Protein AF-A0A934GI96-F1 (afdb_monomer_lite)

Foldseek 3Di:
DDDPPPPDPPQDADPPVCLVVQLVVVVVVVDDPVRSLVVNVVNHVVSVVVVLLVVLVVVLVVVQVCCCVPVVDGDDPVRSVVSSVVSSVVVVVVDD

Secondary structure (DSSP, 8-state):
------TT-------TTTHHHHHHHHHHTT--HHHHHHHHHHH-HHHHHHHHHHHHHHHHHHHHHHHHHHHS-PPPHHHHHHHHHHHHHHHHTT--

Sequence (96 aa):
MEERNFERIRRIRIPDEEVPAWMETLREGGFNDDEIDTIMAYCDAAYFELKRSGLAEQEVEKIKESFLKGYGKALSEGEIEYIRKAIEQQLDERAP

Structure (mmCIF, N/CA/C/O backbone):
data_AF-A0A934GI96-F1
#
_entry.id   AF-A0A934GI96-F1
#
loop_
_atom_site.group_PDB
_atom_site.id
_atom_site.type_symbol
_atom_site.label_atom_id
_atom_site.label_alt_id
_atom_site.label_comp_id
_atom_site.label_asym_id
_atom_site.label_entity_id
_atom_site.label_seq_id
_atom_site.pdbx_PDB_ins_code
_atom_site.Cartn_x
_atom_site.Cartn_y
_atom_site.Cartn_z
_atom_site.occupancy
_atom_site.B_iso_or_equiv
_atom_site.auth_seq_id
_atom_site.auth_comp_id
_atom_site.auth_asym_id
_atom_site.auth_atom_id
_atom_site.pdbx_PDB_model_num
ATOM 1 N N . MET A 1 1 ? 13.405 -29.797 -24.854 1.00 41.19 1 MET A N 1
ATOM 2 C CA . MET A 1 1 ? 12.514 -28.624 -24.775 1.00 41.19 1 MET A CA 1
ATOM 3 C C . MET A 1 1 ? 12.936 -27.921 -23.500 1.00 41.19 1 MET A C 1
ATOM 5 O O . MET A 1 1 ? 12.922 -28.576 -22.470 1.00 41.19 1 MET A O 1
ATOM 9 N N . GLU A 1 2 ? 13.515 -26.726 -23.607 1.00 43.47 2 GLU A N 1
ATOM 10 C CA . GLU A 1 2 ? 14.183 -26.043 -22.489 1.00 43.47 2 GLU A CA 1
ATOM 11 C C . GLU A 1 2 ? 13.201 -25.772 -21.345 1.00 43.47 2 GLU A C 1
ATOM 13 O O . GLU A 1 2 ? 12.215 -25.053 -21.517 1.00 43.47 2 GLU A O 1
ATOM 18 N N . GLU A 1 3 ? 13.474 -26.351 -20.177 1.00 39.06 3 GLU A N 1
ATOM 19 C CA . GLU A 1 3 ? 12.886 -25.917 -18.914 1.00 39.06 3 GLU A CA 1
ATOM 20 C C . GLU A 1 3 ? 13.361 -24.480 -18.674 1.00 39.06 3 GLU A C 1
ATOM 22 O O . GLU A 1 3 ? 14.546 -24.233 -18.443 1.00 39.06 3 GLU A O 1
ATOM 27 N N . ARG A 1 4 ? 12.457 -23.500 -18.804 1.00 48.38 4 ARG A N 1
ATOM 28 C CA . ARG A 1 4 ? 12.759 -22.112 -18.442 1.00 48.38 4 ARG A CA 1
ATOM 29 C C . ARG A 1 4 ? 12.989 -22.079 -16.941 1.00 48.38 4 ARG A C 1
ATOM 31 O O . ARG A 1 4 ? 12.043 -22.113 -16.159 1.00 48.38 4 ARG A O 1
ATOM 38 N N . ASN A 1 5 ? 14.258 -22.059 -16.566 1.00 44.31 5 ASN A N 1
ATOM 39 C CA . ASN A 1 5 ? 14.675 -22.021 -15.185 1.00 44.31 5 ASN A CA 1
ATOM 40 C C . ASN A 1 5 ? 14.374 -20.623 -14.613 1.00 44.31 5 ASN A C 1
ATOM 42 O O . ASN A 1 5 ? 15.194 -19.715 -14.709 1.00 44.31 5 ASN A O 1
ATOM 46 N N . PHE A 1 6 ? 13.168 -20.433 -14.065 1.00 47.69 6 PHE A N 1
ATOM 47 C CA . PHE A 1 6 ? 12.800 -19.254 -13.268 1.00 47.69 6 PHE A CA 1
ATOM 48 C C . PHE A 1 6 ? 13.457 -19.277 -11.873 1.00 47.69 6 PHE A C 1
ATOM 50 O O . PHE A 1 6 ? 13.143 -18.447 -11.018 1.00 47.69 6 PHE A O 1
ATOM 57 N N . GLU A 1 7 ? 14.376 -20.212 -11.607 1.00 47.69 7 GLU A N 1
ATOM 58 C CA . GLU A 1 7 ? 15.155 -20.206 -10.379 1.00 47.69 7 GLU A CA 1
ATOM 59 C C . GLU A 1 7 ? 16.065 -18.975 -10.332 1.00 47.69 7 GLU A C 1
ATOM 61 O O . GLU A 1 7 ? 17.094 -18.882 -11.002 1.00 47.69 7 GLU A O 1
ATOM 66 N N . ARG A 1 8 ? 15.682 -18.065 -9.430 1.00 48.81 8 ARG A N 1
ATOM 67 C CA . ARG A 1 8 ? 16.405 -16.868 -8.987 1.00 48.81 8 ARG A CA 1
ATOM 68 C C . ARG A 1 8 ? 16.340 -15.692 -9.958 1.00 48.81 8 ARG A C 1
ATOM 70 O O . ARG A 1 8 ? 17.375 -15.178 -10.384 1.00 48.81 8 ARG A O 1
ATOM 77 N N . ILE A 1 9 ? 15.156 -15.088 -10.083 1.00 53.78 9 ILE A N 1
ATOM 78 C CA . ILE A 1 9 ? 15.144 -13.624 -9.948 1.00 53.78 9 ILE A CA 1
ATOM 79 C C . ILE A 1 9 ? 15.692 -13.361 -8.540 1.00 53.78 9 ILE A C 1
ATOM 81 O O . ILE A 1 9 ? 15.006 -13.531 -7.533 1.00 53.78 9 ILE A O 1
ATOM 85 N N . ARG A 1 10 ? 17.001 -13.091 -8.438 1.00 50.72 10 ARG A N 1
ATOM 86 C CA . ARG A 1 10 ? 17.566 -12.506 -7.219 1.00 50.72 10 ARG A CA 1
ATOM 87 C C . ARG A 1 10 ? 16.739 -11.252 -7.002 1.00 50.72 10 ARG A C 1
ATOM 89 O O . ARG A 1 10 ? 16.787 -10.416 -7.893 1.00 50.72 10 ARG A O 1
ATOM 96 N N . ARG A 1 11 ? 15.983 -11.166 -5.900 1.00 58.06 11 ARG A N 1
ATOM 97 C CA . ARG A 1 11 ? 15.220 -9.966 -5.527 1.00 58.06 11 ARG A CA 1
ATOM 98 C C . ARG A 1 11 ? 16.112 -8.751 -5.787 1.00 58.06 11 ARG A C 1
ATOM 100 O O . ARG A 1 11 ? 17.128 -8.585 -5.107 1.00 58.06 11 ARG A O 1
ATOM 107 N N . ILE A 1 12 ? 15.829 -8.029 -6.864 1.00 65.81 12 ILE A N 1
ATOM 108 C CA . ILE A 1 12 ? 16.591 -6.859 -7.261 1.00 65.81 12 ILE A CA 1
ATOM 109 C C . ILE A 1 12 ? 16.059 -5.777 -6.346 1.00 65.81 12 ILE A C 1
ATOM 111 O O . ILE A 1 12 ? 14.864 -5.511 -6.337 1.00 65.81 12 ILE A O 1
ATOM 115 N N . ARG A 1 13 ? 16.934 -5.186 -5.538 1.00 71.12 13 ARG A N 1
ATOM 116 C CA . ARG A 1 13 ? 16.563 -3.955 -4.856 1.00 71.12 13 ARG A CA 1
ATOM 117 C C . ARG A 1 13 ? 16.587 -2.854 -5.907 1.00 71.12 13 ARG A C 1
ATOM 119 O O . ARG A 1 13 ? 17.669 -2.524 -6.394 1.00 71.12 13 ARG A O 1
ATOM 126 N N . ILE A 1 14 ? 15.417 -2.357 -6.273 1.00 76.38 14 ILE A N 1
ATOM 127 C CA . ILE A 1 14 ? 15.258 -1.212 -7.159 1.00 76.38 14 ILE A CA 1
ATOM 128 C C . ILE A 1 14 ? 15.479 0.022 -6.275 1.00 76.38 14 ILE A C 1
ATOM 130 O O . ILE A 1 14 ? 14.823 0.148 -5.241 1.00 76.38 14 ILE A O 1
ATOM 134 N N . PRO A 1 15 ? 16.442 0.905 -6.588 1.00 82.06 15 PRO A N 1
ATOM 135 C CA . PRO A 1 15 ? 16.578 2.162 -5.861 1.00 82.06 15 PRO A CA 1
ATOM 136 C C . PRO A 1 15 ? 15.274 2.967 -5.938 1.00 82.06 15 PRO A C 1
ATOM 138 O O . PRO A 1 15 ? 14.646 3.014 -6.997 1.00 82.06 15 PRO A O 1
ATOM 141 N N . ASP A 1 16 ? 14.866 3.605 -4.839 1.00 77.56 16 ASP A N 1
ATOM 142 C CA . ASP A 1 16 ? 13.586 4.327 -4.763 1.00 77.56 16 ASP A CA 1
ATOM 143 C C . ASP A 1 16 ? 13.484 5.410 -5.857 1.00 77.56 16 ASP A C 1
ATOM 145 O O . ASP A 1 16 ? 12.411 5.655 -6.410 1.00 77.56 16 ASP A O 1
ATOM 149 N N . GLU A 1 17 ? 14.615 6.025 -6.218 1.00 84.81 17 GLU A N 1
ATOM 150 C CA . GLU A 1 17 ? 14.733 7.010 -7.293 1.00 84.81 17 GLU A CA 1
ATOM 151 C C . GLU A 1 17 ? 14.519 6.435 -8.705 1.00 84.81 17 GLU A C 1
ATOM 153 O O . GLU A 1 17 ? 14.159 7.181 -9.617 1.00 84.81 17 GLU A O 1
ATOM 158 N N . GLU A 1 18 ? 14.711 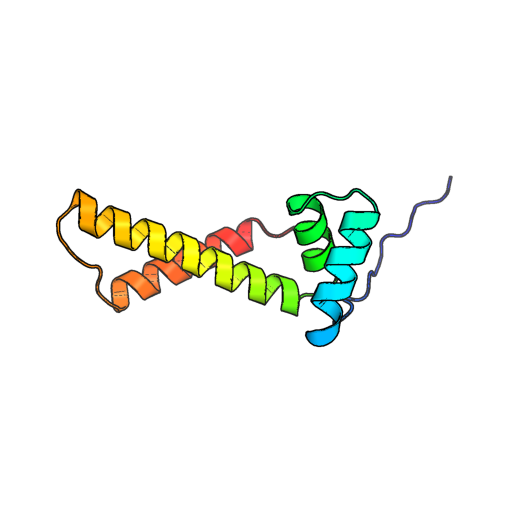5.128 -8.898 1.00 86.75 18 GLU A N 1
ATOM 159 C CA . GLU A 1 18 ? 14.545 4.445 -10.187 1.00 86.75 18 GLU A CA 1
ATOM 160 C C . GLU A 1 18 ? 13.140 3.863 -10.373 1.00 86.75 18 GLU A C 1
ATOM 162 O O . GLU A 1 18 ? 12.714 3.655 -11.511 1.00 86.75 18 GLU A O 1
ATOM 167 N N . VAL A 1 19 ? 12.391 3.649 -9.284 1.00 86.25 19 VAL A N 1
ATOM 168 C CA . VAL A 1 19 ? 11.021 3.109 -9.322 1.00 86.25 19 VAL A CA 1
ATOM 169 C C . VAL A 1 19 ? 10.132 3.830 -10.351 1.00 86.25 19 VAL A C 1
ATOM 171 O O . VAL A 1 19 ? 9.497 3.136 -11.147 1.00 86.25 19 VAL A O 1
ATOM 174 N N . PRO A 1 20 ? 10.092 5.179 -10.437 1.00 88.69 20 PRO A N 1
ATOM 175 C CA . PRO A 1 20 ? 9.273 5.865 -11.439 1.00 88.69 20 PRO A CA 1
ATOM 176 C C . PRO A 1 20 ? 9.652 5.517 -12.886 1.00 88.69 20 PRO A C 1
ATOM 178 O O . PRO A 1 20 ? 8.767 5.265 -13.701 1.00 88.69 20 PRO A O 1
ATOM 181 N N . ALA A 1 21 ? 10.950 5.441 -13.194 1.00 90.81 21 ALA A N 1
ATOM 182 C CA . ALA A 1 21 ? 11.436 5.125 -14.537 1.00 90.81 21 ALA A CA 1
ATOM 183 C C . ALA A 1 21 ? 11.096 3.681 -14.942 1.00 90.81 21 ALA A C 1
ATOM 185 O O . ALA A 1 21 ? 10.748 3.414 -16.095 1.00 90.81 21 ALA A O 1
ATOM 186 N N . TRP A 1 22 ? 11.140 2.747 -13.988 1.00 89.31 22 TRP A N 1
ATOM 187 C CA . TRP A 1 22 ? 10.703 1.367 -14.202 1.00 89.31 22 TRP A CA 1
ATOM 188 C C . TRP A 1 22 ? 9.200 1.288 -14.491 1.00 89.31 22 TRP A C 1
ATOM 190 O O . TRP A 1 22 ? 8.799 0.627 -15.448 1.00 89.31 22 TRP A O 1
ATOM 200 N N . MET A 1 23 ? 8.374 2.003 -13.718 1.00 88.69 23 MET A N 1
ATOM 201 C CA . MET A 1 23 ? 6.924 2.070 -13.947 1.00 88.69 23 MET A CA 1
ATOM 202 C C . MET A 1 23 ? 6.608 2.626 -15.342 1.00 88.69 23 MET A C 1
ATOM 204 O O . MET A 1 23 ? 5.768 2.070 -16.046 1.00 88.69 23 MET A O 1
ATOM 208 N N . GLU A 1 24 ? 7.282 3.702 -15.761 1.00 93.44 24 GLU A N 1
ATOM 209 C CA . GLU A 1 24 ? 7.124 4.276 -17.104 1.00 93.44 24 GLU A CA 1
ATOM 210 C C . GLU A 1 24 ? 7.525 3.282 -18.196 1.00 93.44 24 GLU A C 1
ATOM 212 O O . GLU A 1 24 ? 6.736 3.029 -19.103 1.00 93.44 24 GLU A O 1
ATOM 217 N N . THR A 1 25 ? 8.688 2.641 -18.059 1.00 93.81 25 THR A N 1
ATOM 218 C CA . THR A 1 25 ? 9.178 1.642 -19.024 1.00 93.81 25 THR A CA 1
ATOM 219 C C . THR A 1 25 ? 8.192 0.481 -19.188 1.00 93.81 25 THR A C 1
ATOM 221 O O . THR A 1 25 ? 7.932 0.023 -20.301 1.00 93.81 25 THR A O 1
ATOM 224 N N . LEU A 1 26 ? 7.606 -0.002 -18.088 1.00 92.38 26 LEU A N 1
ATOM 225 C CA . LEU A 1 26 ? 6.619 -1.079 -18.144 1.00 92.38 26 LEU A CA 1
ATOM 226 C C . LEU A 1 26 ? 5.295 -0.613 -18.774 1.00 92.38 26 LEU A C 1
ATOM 228 O O . LEU A 1 26 ? 4.711 -1.346 -19.573 1.00 92.38 26 LEU A O 1
ATOM 232 N N . ARG A 1 27 ? 4.846 0.619 -18.504 1.00 94.31 27 ARG A N 1
ATOM 233 C CA . ARG A 1 27 ? 3.665 1.190 -19.178 1.00 94.31 27 ARG A CA 1
ATOM 234 C C . ARG A 1 27 ? 3.881 1.344 -20.679 1.00 94.31 27 ARG A C 1
ATOM 236 O O . ARG A 1 27 ? 2.995 1.002 -21.457 1.00 94.31 27 ARG A O 1
ATOM 243 N N . GLU A 1 28 ? 5.057 1.807 -21.098 1.00 95.75 28 GLU A N 1
ATOM 244 C CA . GLU A 1 28 ? 5.437 1.875 -22.515 1.00 95.75 28 GLU A CA 1
ATOM 245 C C . GLU A 1 28 ? 5.466 0.485 -23.168 1.00 95.75 28 GLU A C 1
ATOM 247 O O . GLU A 1 28 ? 5.119 0.337 -24.340 1.00 95.75 28 GLU A O 1
ATOM 252 N N . GLY A 1 29 ? 5.810 -0.546 -22.391 1.00 93.00 29 GLY A N 1
ATOM 253 C CA . GLY A 1 29 ? 5.726 -1.952 -22.783 1.00 93.00 29 GLY A CA 1
ATOM 254 C C . GLY A 1 29 ? 4.302 -2.511 -22.901 1.00 93.00 29 GLY A C 1
ATOM 255 O O . GLY A 1 29 ? 4.141 -3.641 -23.359 1.00 93.00 29 GLY A O 1
ATOM 256 N N . GLY A 1 30 ? 3.276 -1.740 -22.525 1.00 94.19 30 GLY A N 1
ATOM 257 C CA . GLY A 1 30 ? 1.868 -2.119 -22.634 1.00 94.19 30 GLY A CA 1
ATOM 258 C C . GLY A 1 30 ? 1.296 -2.860 -21.424 1.00 94.19 30 GLY A C 1
ATOM 259 O O . GLY A 1 30 ? 0.178 -3.365 -21.519 1.00 94.19 30 GLY A O 1
ATOM 260 N N . PHE A 1 31 ? 2.025 -2.924 -20.307 1.00 93.44 31 PHE A N 1
ATOM 261 C CA . PHE A 1 31 ? 1.507 -3.486 -19.058 1.00 93.44 31 PHE A CA 1
ATOM 262 C C . PHE A 1 31 ? 0.552 -2.501 -18.377 1.00 93.44 31 PHE A C 1
ATOM 264 O O . PHE A 1 31 ? 0.790 -1.290 -18.364 1.00 93.44 31 PHE A O 1
ATOM 271 N N . ASN A 1 32 ? -0.529 -3.019 -17.799 1.00 92.31 32 ASN A N 1
ATOM 272 C CA . ASN A 1 32 ? -1.430 -2.215 -16.974 1.00 92.31 32 ASN A CA 1
ATOM 273 C C . ASN A 1 32 ? -0.908 -2.082 -15.531 1.00 92.31 32 ASN A C 1
ATOM 275 O O . ASN A 1 32 ? 0.010 -2.792 -15.129 1.00 92.31 32 ASN A O 1
ATOM 279 N N . ASP A 1 33 ? -1.492 -1.178 -14.740 1.00 86.56 33 ASP A N 1
ATOM 280 C CA . ASP A 1 33 ? -0.995 -0.891 -13.388 1.00 86.56 33 ASP A CA 1
ATOM 281 C C . ASP A 1 33 ? -0.999 -2.131 -12.460 1.00 86.56 33 ASP A C 1
ATOM 283 O O . ASP A 1 33 ? -0.056 -2.291 -11.687 1.00 86.56 33 ASP A O 1
ATOM 287 N N . ASP A 1 34 ? -1.968 -3.051 -12.582 1.00 81.31 34 ASP A N 1
ATOM 288 C CA . ASP A 1 34 ? -2.024 -4.279 -11.766 1.00 81.31 34 ASP A CA 1
ATOM 289 C C . ASP A 1 34 ? -0.900 -5.268 -12.141 1.00 81.31 34 ASP A C 1
ATOM 291 O O . ASP A 1 34 ? -0.280 -5.908 -11.282 1.00 81.31 34 ASP A O 1
ATOM 295 N N . GLU A 1 35 ? -0.610 -5.395 -13.439 1.00 83.88 35 GLU A N 1
ATOM 296 C CA . GLU A 1 35 ? 0.496 -6.216 -13.949 1.00 83.88 35 GLU A CA 1
ATOM 297 C C . GLU A 1 35 ? 1.849 -5.638 -13.530 1.00 83.88 35 GLU A C 1
ATOM 299 O O . GLU A 1 35 ? 2.746 -6.378 -13.124 1.00 83.88 35 GLU A O 1
ATOM 304 N N . ILE A 1 36 ? 1.984 -4.313 -13.582 1.00 89.31 36 ILE A N 1
ATOM 305 C CA . ILE A 1 36 ? 3.190 -3.601 -13.162 1.00 89.31 36 ILE A CA 1
ATOM 306 C C . ILE A 1 36 ? 3.424 -3.786 -11.668 1.00 89.31 36 ILE A C 1
ATOM 308 O O . ILE A 1 36 ? 4.525 -4.169 -11.275 1.00 89.31 36 ILE A O 1
ATOM 312 N N . ASP A 1 37 ? 2.395 -3.575 -10.846 1.00 82.62 37 ASP A N 1
ATOM 313 C CA . ASP A 1 37 ? 2.464 -3.793 -9.401 1.00 82.62 37 ASP A CA 1
ATOM 314 C C . ASP A 1 37 ? 2.918 -5.230 -9.091 1.00 82.62 37 ASP A C 1
ATOM 316 O O . ASP A 1 37 ? 3.784 -5.438 -8.241 1.00 82.62 37 ASP A O 1
ATOM 320 N N . THR A 1 38 ? 2.402 -6.219 -9.829 1.00 80.94 38 THR A N 1
ATOM 321 C CA . THR A 1 38 ? 2.788 -7.633 -9.685 1.00 80.94 38 THR A CA 1
ATOM 322 C C . THR A 1 38 ? 4.261 -7.864 -10.035 1.00 80.94 38 THR A C 1
ATOM 324 O O . THR A 1 38 ? 4.983 -8.528 -9.288 1.00 80.94 38 THR A O 1
ATOM 327 N N . ILE A 1 39 ? 4.732 -7.307 -11.155 1.00 83.69 39 ILE A N 1
ATOM 328 C CA . ILE A 1 39 ? 6.129 -7.427 -11.600 1.00 83.69 39 ILE A CA 1
ATOM 329 C C . ILE A 1 39 ? 7.073 -6.777 -10.582 1.00 83.69 39 ILE A C 1
ATOM 331 O O . ILE A 1 39 ? 8.065 -7.389 -10.177 1.00 83.69 39 ILE A O 1
ATOM 335 N N . MET A 1 40 ? 6.753 -5.559 -10.142 1.00 83.69 40 MET A N 1
ATOM 336 C CA . MET A 1 40 ? 7.556 -4.793 -9.190 1.00 83.69 40 MET A CA 1
ATOM 337 C C . MET A 1 40 ? 7.602 -5.475 -7.818 1.00 83.69 40 MET A C 1
ATOM 339 O O . MET A 1 40 ? 8.684 -5.622 -7.250 1.00 83.69 40 MET A O 1
ATOM 343 N N . ALA A 1 41 ? 6.468 -5.985 -7.326 1.00 78.44 41 ALA A N 1
ATOM 344 C CA . ALA A 1 41 ? 6.389 -6.762 -6.088 1.00 78.44 41 ALA A CA 1
ATOM 345 C C . ALA A 1 41 ? 7.214 -8.058 -6.137 1.00 78.44 41 ALA A C 1
ATOM 347 O O . ALA A 1 41 ? 7.828 -8.445 -5.143 1.00 78.44 41 ALA A O 1
ATOM 348 N N . TYR A 1 42 ? 7.251 -8.730 -7.291 1.00 75.31 42 TYR A N 1
ATOM 349 C CA . TYR A 1 42 ? 8.061 -9.936 -7.464 1.00 75.31 42 TYR A CA 1
ATOM 350 C C . TYR A 1 42 ? 9.565 -9.623 -7.487 1.00 75.31 42 TYR A C 1
ATOM 352 O O . TYR A 1 42 ? 10.385 -10.409 -7.001 1.00 75.31 42 TYR A O 1
ATOM 360 N N . CYS A 1 43 ? 9.937 -8.476 -8.058 1.00 75.19 43 CYS A N 1
ATOM 361 C CA . CYS A 1 43 ? 11.331 -8.083 -8.215 1.00 75.19 43 CYS A CA 1
ATOM 362 C C . CYS A 1 43 ? 11.924 -7.509 -6.926 1.00 75.19 43 CYS A C 1
ATOM 364 O O . CYS A 1 43 ? 13.054 -7.871 -6.599 1.00 75.19 43 CYS A O 1
ATOM 366 N N . ASP A 1 44 ? 11.18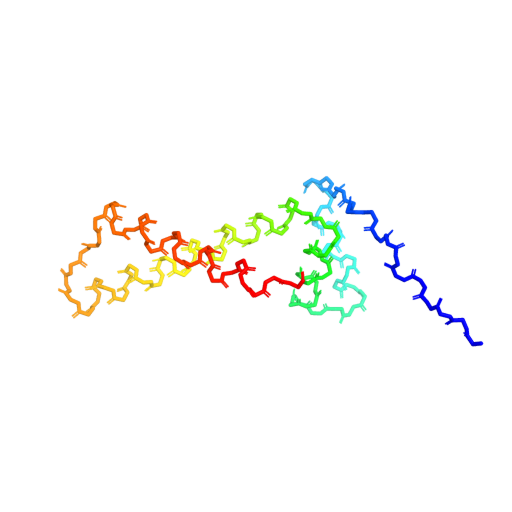0 -6.690 -6.180 1.00 76.62 44 ASP A N 1
ATOM 367 C CA . ASP A 1 44 ? 11.687 -5.980 -5.007 1.00 76.62 44 ASP A CA 1
ATOM 368 C C . ASP A 1 44 ? 10.801 -6.170 -3.766 1.00 76.62 44 ASP A C 1
ATOM 370 O O . ASP A 1 44 ? 9.656 -5.722 -3.695 1.00 76.62 44 ASP A O 1
ATOM 374 N N . ALA A 1 45 ? 11.380 -6.783 -2.730 1.00 70.62 45 ALA A N 1
ATOM 375 C CA . ALA A 1 45 ? 10.712 -6.959 -1.445 1.00 70.62 45 ALA A CA 1
ATOM 376 C C . ALA A 1 45 ? 10.421 -5.624 -0.738 1.00 70.62 45 ALA A C 1
ATOM 378 O O . ALA A 1 45 ? 9.423 -5.527 -0.034 1.00 70.62 45 ALA A O 1
ATOM 379 N N . ALA A 1 46 ? 11.255 -4.595 -0.914 1.00 68.88 46 ALA A N 1
ATOM 380 C CA . ALA A 1 46 ? 11.000 -3.278 -0.337 1.00 68.88 46 ALA A CA 1
ATOM 381 C C . ALA A 1 46 ? 9.792 -2.606 -1.005 1.00 68.88 46 ALA A C 1
ATOM 383 O O . ALA A 1 46 ? 8.946 -2.042 -0.312 1.00 68.88 46 ALA A O 1
ATOM 384 N N . TYR A 1 47 ? 9.669 -2.734 -2.330 1.00 72.25 47 TYR A N 1
ATOM 385 C CA . TYR A 1 47 ? 8.496 -2.262 -3.065 1.00 72.25 47 TYR A CA 1
ATOM 386 C C . TYR A 1 47 ? 7.227 -3.004 -2.634 1.00 72.25 47 TYR A C 1
ATOM 388 O O . TYR A 1 47 ? 6.197 -2.377 -2.382 1.00 72.25 47 TYR A O 1
ATOM 396 N N . PHE A 1 48 ? 7.311 -4.331 -2.485 1.00 74.62 48 PHE A N 1
ATOM 397 C CA . PHE A 1 48 ? 6.212 -5.137 -1.958 1.00 74.62 48 PHE A CA 1
ATOM 398 C C . PHE A 1 48 ? 5.769 -4.660 -0.568 1.00 74.62 48 PHE A C 1
ATOM 400 O O . PHE A 1 48 ? 4.584 -4.404 -0.371 1.00 74.62 48 PHE A O 1
ATOM 407 N N . GLU A 1 49 ? 6.698 -4.466 0.372 1.00 71.94 49 GLU A N 1
ATOM 408 C CA . GLU A 1 49 ? 6.374 -3.988 1.724 1.00 71.94 49 GLU A CA 1
ATOM 409 C C . GLU A 1 49 ? 5.773 -2.574 1.728 1.00 71.94 49 GLU A C 1
ATOM 411 O O . GLU A 1 49 ? 4.797 -2.320 2.437 1.00 71.94 49 GLU A O 1
ATOM 416 N N . LEU A 1 50 ? 6.299 -1.656 0.910 1.00 71.12 50 LEU A N 1
ATOM 417 C CA . LEU A 1 50 ? 5.754 -0.301 0.761 1.00 71.12 50 LEU A CA 1
ATOM 418 C C . LEU A 1 50 ? 4.316 -0.332 0.236 1.00 71.12 50 LEU A C 1
ATOM 420 O O . LEU A 1 50 ? 3.430 0.323 0.794 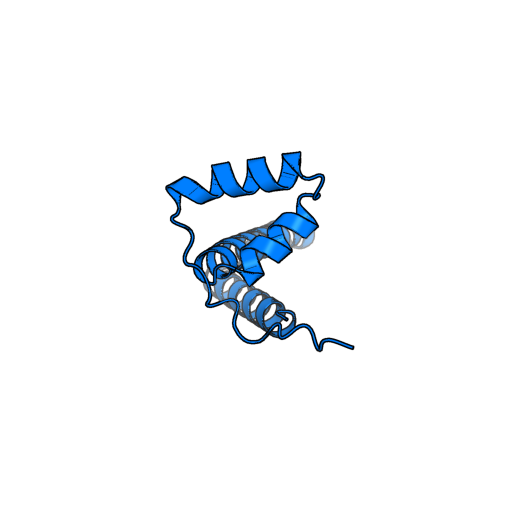1.00 71.12 50 LEU A O 1
ATOM 424 N N . LYS A 1 51 ? 4.062 -1.126 -0.809 1.00 75.81 51 LYS A N 1
ATOM 425 C CA . LYS A 1 51 ? 2.719 -1.289 -1.368 1.00 75.81 51 LYS A CA 1
ATOM 426 C C . LYS A 1 51 ? 1.782 -1.963 -0.367 1.00 75.81 51 LYS A C 1
ATOM 428 O O . LYS A 1 51 ? 0.658 -1.497 -0.196 1.00 75.81 51 LYS A O 1
ATOM 433 N N . ARG A 1 52 ? 2.246 -3.004 0.330 1.00 77.00 52 ARG A N 1
ATOM 434 C CA . ARG A 1 52 ? 1.502 -3.716 1.381 1.00 77.00 52 ARG A CA 1
ATOM 435 C C . ARG A 1 52 ? 1.069 -2.764 2.492 1.00 77.00 52 ARG A C 1
ATOM 437 O O . ARG A 1 52 ? -0.110 -2.741 2.836 1.00 77.00 52 ARG A O 1
ATOM 444 N N . SER A 1 53 ? 1.987 -1.934 2.988 1.00 78.62 53 SER A N 1
ATOM 445 C CA . SER A 1 53 ? 1.690 -0.915 4.001 1.00 78.62 53 SER A CA 1
ATOM 446 C C . SER A 1 53 ? 0.651 0.089 3.496 1.00 78.62 53 SER A C 1
ATOM 448 O O . SER A 1 53 ? -0.312 0.382 4.200 1.00 78.62 53 SER A O 1
ATOM 450 N N . GLY A 1 54 ? 0.791 0.570 2.256 1.00 80.69 54 GLY A N 1
ATOM 451 C CA . GLY A 1 54 ? -0.181 1.486 1.651 1.00 80.69 54 GLY A CA 1
ATOM 452 C C . GLY A 1 54 ? -1.575 0.869 1.484 1.00 80.69 54 GLY A C 1
ATOM 453 O O . GLY A 1 54 ? -2.577 1.523 1.771 1.00 80.69 54 GLY A O 1
ATOM 454 N N . LEU A 1 55 ? -1.659 -0.400 1.068 1.00 82.44 55 LEU A N 1
ATOM 455 C CA . LEU A 1 55 ? -2.923 -1.137 0.961 1.00 82.44 55 LEU A CA 1
ATOM 456 C C . LEU A 1 55 ? -3.572 -1.339 2.335 1.00 82.44 55 LEU A C 1
ATOM 458 O O . LEU A 1 55 ? -4.773 -1.113 2.485 1.00 82.44 55 LEU A O 1
ATOM 462 N N . ALA A 1 56 ? -2.782 -1.711 3.345 1.00 85.00 56 ALA A N 1
ATOM 463 C CA . ALA A 1 56 ? -3.270 -1.865 4.710 1.00 85.00 56 ALA A CA 1
ATOM 464 C C . ALA A 1 56 ? -3.843 -0.547 5.253 1.00 85.00 56 ALA A C 1
ATOM 466 O O . ALA A 1 56 ? -4.936 -0.536 5.818 1.00 85.00 56 ALA A O 1
ATOM 467 N N . GLU A 1 57 ? -3.161 0.578 5.032 1.00 87.75 57 GLU A N 1
ATOM 468 C CA . GLU A 1 57 ? -3.650 1.898 5.443 1.00 87.75 57 GLU A CA 1
ATOM 469 C C . GLU A 1 57 ? -4.946 2.303 4.734 1.00 87.75 57 GLU A C 1
ATOM 471 O O . GLU A 1 57 ? -5.868 2.800 5.386 1.00 87.75 57 GLU A O 1
ATOM 476 N N . GLN A 1 58 ? -5.059 2.050 3.427 1.00 87.62 58 GLN A N 1
ATOM 477 C CA . GLN A 1 58 ? -6.280 2.337 2.670 1.00 87.62 58 GLN A CA 1
ATOM 478 C C . GLN A 1 58 ? -7.481 1.536 3.187 1.00 87.62 58 GLN A C 1
ATOM 480 O O . GLN A 1 58 ? -8.569 2.091 3.351 1.00 87.62 58 GLN A O 1
ATOM 485 N N . GLU A 1 59 ? -7.301 0.244 3.468 1.00 87.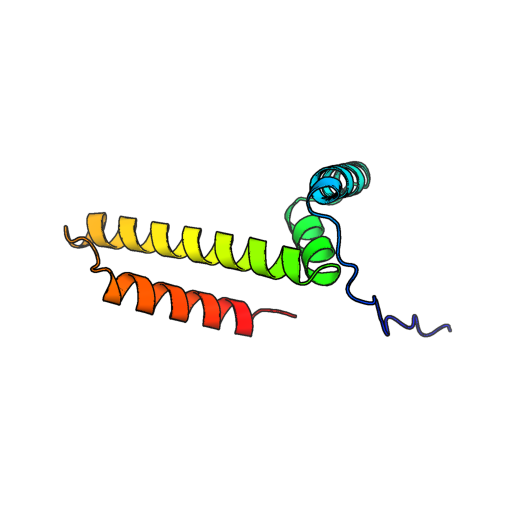12 59 GLU A N 1
ATOM 486 C CA . GLU A 1 59 ? -8.364 -0.601 4.022 1.00 87.12 59 GLU A CA 1
ATOM 487 C C . GLU A 1 59 ? -8.734 -0.190 5.455 1.00 87.12 59 GLU A C 1
ATOM 489 O O . GLU A 1 59 ? -9.919 -0.097 5.788 1.00 87.12 59 GLU A O 1
ATOM 494 N N . VAL A 1 60 ? -7.747 0.158 6.288 1.00 90.94 60 VAL A N 1
ATOM 495 C CA . VAL A 1 60 ? -7.987 0.726 7.625 1.00 90.94 60 VAL A CA 1
ATOM 496 C C . VAL A 1 60 ? -8.842 1.993 7.531 1.00 90.94 60 VAL A C 1
ATOM 498 O O . VAL A 1 60 ? -9.790 2.147 8.304 1.00 90.94 60 VAL A O 1
ATOM 501 N N . GLU A 1 61 ? -8.553 2.893 6.590 1.00 91.19 61 GLU A N 1
ATOM 502 C CA . GLU A 1 61 ? -9.302 4.143 6.440 1.00 91.19 61 GLU A CA 1
ATOM 503 C C . GLU A 1 61 ? -10.748 3.902 5.980 1.00 91.19 61 GLU A C 1
ATOM 505 O O . GLU A 1 61 ? -11.683 4.454 6.564 1.00 91.19 61 GLU A O 1
ATOM 510 N N . LYS A 1 62 ? -10.967 2.982 5.029 1.00 90.12 62 LYS A N 1
ATOM 511 C CA . LYS A 1 62 ? -12.321 2.555 4.626 1.00 90.12 62 LYS A CA 1
ATOM 512 C C . LYS A 1 62 ? -13.127 2.016 5.809 1.00 90.12 62 LYS A C 1
ATOM 514 O O . LYS A 1 62 ? -14.323 2.306 5.933 1.00 90.12 62 LYS A O 1
ATOM 519 N N . ILE A 1 63 ? -12.490 1.242 6.689 1.00 89.50 63 ILE A N 1
ATOM 520 C CA . ILE A 1 63 ? -13.139 0.696 7.886 1.00 89.50 63 ILE A CA 1
ATOM 521 C C . ILE A 1 63 ? -13.464 1.812 8.879 1.00 89.50 63 ILE A C 1
ATOM 523 O O . ILE A 1 63 ? -14.593 1.850 9.368 1.00 89.50 63 ILE A O 1
ATOM 527 N N . LYS A 1 64 ? -12.539 2.748 9.140 1.00 90.31 64 LYS A N 1
ATOM 528 C CA . LYS A 1 64 ? -12.806 3.914 10.004 1.00 90.31 64 LYS A CA 1
ATOM 529 C C . LYS A 1 64 ? -14.001 4.719 9.507 1.00 90.31 64 LYS A C 1
ATOM 531 O O . LYS A 1 64 ? -14.906 5.011 10.290 1.00 90.31 64 LYS A O 1
ATOM 536 N N . GLU A 1 65 ? -14.032 5.042 8.215 1.00 91.81 65 GLU A N 1
ATOM 537 C CA . GLU A 1 65 ? -15.147 5.771 7.614 1.00 91.81 65 GLU A CA 1
ATOM 538 C C . GLU A 1 65 ? -16.468 5.017 7.761 1.00 91.81 65 GLU A C 1
ATOM 540 O O . GLU A 1 65 ? -17.487 5.611 8.118 1.00 91.81 65 GLU A O 1
ATOM 545 N N . SER A 1 66 ? -16.457 3.709 7.500 1.00 89.19 66 SER A N 1
ATOM 546 C CA . SER A 1 66 ? -17.646 2.861 7.607 1.00 89.19 66 SER A CA 1
ATOM 547 C C . SER A 1 66 ? -18.157 2.785 9.047 1.00 89.19 66 SER A C 1
ATOM 549 O O . SER A 1 66 ? -19.364 2.859 9.275 1.00 89.19 66 SER A O 1
ATOM 551 N N . PHE A 1 67 ? -17.253 2.704 10.029 1.00 89.75 67 PHE A N 1
ATOM 552 C CA . PHE A 1 67 ? -17.602 2.685 11.450 1.00 89.75 67 PHE A CA 1
ATOM 553 C C . PHE A 1 67 ? -18.215 4.012 11.904 1.00 89.75 67 PHE A C 1
ATOM 555 O O . PHE A 1 67 ? -19.255 4.024 12.567 1.00 89.75 67 PHE A O 1
ATOM 562 N N . LEU A 1 68 ? -17.621 5.131 11.480 1.00 89.94 68 LEU A N 1
ATOM 563 C CA . LEU A 1 68 ? -18.130 6.463 11.785 1.00 89.94 68 LEU A CA 1
ATOM 564 C C . LEU A 1 68 ? -19.505 6.697 11.145 1.00 89.94 68 LEU A C 1
ATOM 566 O O . LEU A 1 68 ? -20.416 7.174 11.817 1.00 89.94 68 LEU A O 1
ATOM 570 N N . LYS A 1 69 ? -19.677 6.322 9.871 1.00 90.94 69 LYS A N 1
ATOM 571 C CA . LYS A 1 69 ? -20.945 6.470 9.138 1.00 90.94 69 LYS A CA 1
ATOM 572 C C . LYS A 1 69 ? -22.048 5.557 9.685 1.00 90.94 69 LYS A C 1
ATOM 574 O O . LYS A 1 69 ? -23.191 5.989 9.779 1.00 90.94 69 LYS A O 1
ATOM 579 N N . GLY A 1 70 ? -21.723 4.310 10.031 1.00 89.81 70 GLY A N 1
ATOM 580 C CA . GLY A 1 70 ? -22.707 3.305 10.450 1.00 89.81 70 GLY A CA 1
ATOM 581 C C . GLY A 1 70 ? -23.098 3.380 11.926 1.00 89.81 70 GLY A C 1
ATOM 582 O O . GLY A 1 70 ? -24.268 3.212 12.261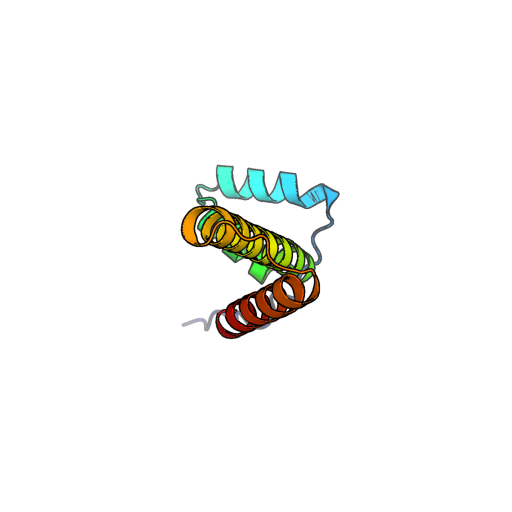 1.00 89.81 70 GLY A O 1
ATOM 583 N N . TYR A 1 71 ? -22.132 3.644 12.807 1.00 86.88 71 TYR A N 1
ATOM 584 C CA . TYR A 1 71 ? -22.324 3.583 14.261 1.00 86.88 71 TYR A CA 1
ATOM 585 C C . TYR A 1 71 ? -22.179 4.942 14.953 1.00 86.88 71 TYR A C 1
ATOM 587 O O . TYR A 1 71 ? -22.377 5.031 16.164 1.00 86.88 71 TYR A O 1
ATOM 595 N N . GLY A 1 72 ? -21.814 6.001 14.217 1.00 90.12 72 GLY A N 1
ATOM 596 C CA . GLY A 1 72 ? -21.601 7.339 14.780 1.00 90.12 72 GLY A CA 1
ATOM 597 C C . GLY A 1 72 ? -20.417 7.416 15.747 1.00 90.12 72 GLY A C 1
ATOM 598 O O . GLY A 1 72 ? -20.323 8.361 16.527 1.00 90.12 72 GLY A O 1
ATOM 599 N N . LYS A 1 73 ? -19.530 6.413 15.736 1.00 88.50 73 LYS A N 1
ATOM 600 C CA . LYS A 1 73 ? -18.426 6.271 16.687 1.00 88.50 73 LYS A CA 1
ATOM 601 C C . LYS A 1 73 ? -17.103 6.128 15.942 1.00 88.50 73 LYS A C 1
ATOM 603 O O . LYS A 1 73 ? -16.991 5.324 15.020 1.00 88.50 73 LYS A O 1
ATOM 608 N N . ALA A 1 74 ? -16.097 6.880 16.382 1.00 90.62 74 ALA A N 1
ATOM 609 C CA . ALA A 1 74 ? -14.719 6.685 15.951 1.00 90.62 74 ALA A CA 1
ATOM 610 C C . ALA A 1 74 ? -14.094 5.466 16.649 1.00 90.62 74 ALA A C 1
ATOM 612 O O . ALA A 1 74 ? -14.379 5.188 17.819 1.00 90.62 74 ALA A O 1
ATOM 613 N N . LEU A 1 75 ? -13.226 4.761 15.929 1.00 90.69 75 LEU A N 1
ATOM 614 C CA . LEU A 1 75 ? -12.404 3.697 16.495 1.00 90.69 75 LEU A CA 1
ATOM 615 C C . LEU A 1 75 ? -11.307 4.301 17.378 1.00 90.69 75 LEU A C 1
ATOM 617 O O . LEU A 1 75 ? -10.734 5.343 17.058 1.00 90.69 75 LEU A O 1
ATOM 621 N N . SER A 1 76 ? -11.015 3.635 18.487 1.00 93.88 76 SER A N 1
ATOM 622 C CA . SER A 1 76 ? -9.855 3.926 19.326 1.00 93.88 76 SER A CA 1
ATOM 623 C C . SER A 1 76 ? -8.556 3.485 18.650 1.00 93.88 76 S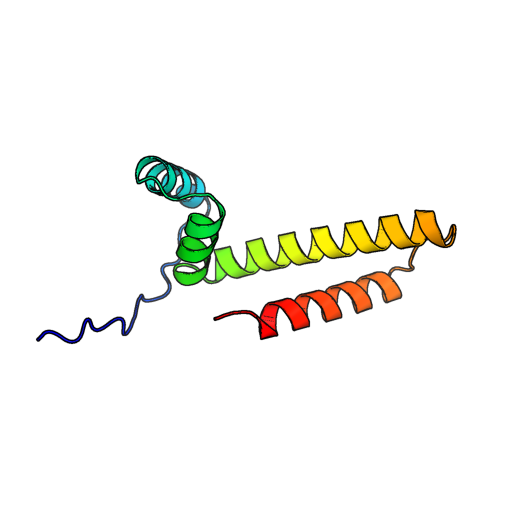ER A C 1
ATOM 625 O O . SER A 1 76 ? -8.557 2.638 17.757 1.00 93.88 76 SER A O 1
ATOM 627 N N . GLU A 1 77 ? -7.423 4.010 19.118 1.00 92.50 77 GLU A N 1
ATOM 628 C CA . GLU A 1 77 ? -6.099 3.627 18.608 1.00 92.50 77 GLU A CA 1
ATOM 629 C C . GLU A 1 77 ? -5.838 2.118 18.719 1.00 92.50 77 GLU A C 1
ATOM 631 O O . GLU A 1 77 ? -5.301 1.517 17.792 1.00 92.50 77 GLU A O 1
ATOM 636 N N . GLY A 1 78 ? -6.280 1.484 19.812 1.00 93.06 78 GLY A N 1
ATOM 637 C CA . GLY A 1 78 ? -6.143 0.037 19.999 1.00 93.06 78 GLY A CA 1
ATOM 638 C C . GLY A 1 78 ? -6.978 -0.783 19.009 1.00 93.06 78 GLY A C 1
ATOM 639 O O . GLY A 1 78 ? -6.507 -1.800 18.506 1.00 93.06 78 GLY A O 1
ATOM 640 N N . GLU A 1 79 ? -8.194 -0.331 18.688 1.00 91.12 79 GLU A N 1
ATOM 641 C CA . GLU A 1 79 ? -9.044 -0.972 17.674 1.00 91.12 79 GLU A CA 1
ATOM 642 C C . GLU A 1 79 ? -8.449 -0.801 16.268 1.00 91.12 79 GLU A C 1
ATOM 644 O O . GLU A 1 79 ? -8.414 -1.758 15.497 1.00 91.12 79 GLU A O 1
ATOM 649 N N . ILE A 1 80 ? -7.925 0.389 15.953 1.00 92.31 80 ILE A N 1
ATOM 650 C CA . ILE A 1 80 ? -7.247 0.672 14.678 1.00 92.31 80 ILE A CA 1
ATOM 651 C C . ILE A 1 80 ? -6.025 -0.233 14.506 1.00 92.31 80 ILE A C 1
ATOM 653 O O . ILE A 1 80 ? -5.840 -0.817 13.441 1.00 92.31 80 ILE A O 1
ATOM 657 N N . GLU A 1 81 ? -5.209 -0.375 15.548 1.00 92.00 81 GLU A N 1
ATOM 658 C CA . GLU A 1 81 ? -4.022 -1.231 15.528 1.00 92.00 81 GLU A CA 1
ATOM 659 C C . GLU A 1 81 ? -4.376 -2.714 15.351 1.00 92.00 81 GLU A C 1
ATOM 661 O O . GLU A 1 81 ? -3.717 -3.427 14.594 1.00 92.00 81 GLU A O 1
ATOM 666 N N . TYR A 1 82 ? -5.441 -3.183 16.007 1.00 92.81 82 TYR A N 1
ATOM 667 C CA . TYR A 1 82 ? -5.934 -4.548 15.826 1.00 92.81 82 TYR A CA 1
ATOM 668 C C . TYR A 1 82 ? -6.400 -4.802 14.384 1.00 92.81 82 TYR A C 1
ATOM 670 O O . TYR A 1 82 ? -6.033 -5.811 13.782 1.00 92.81 82 TYR A O 1
ATOM 678 N N . ILE A 1 83 ? -7.166 -3.868 13.813 1.00 91.38 83 ILE A N 1
ATOM 679 C CA . ILE A 1 83 ? -7.654 -3.949 12.430 1.00 91.38 83 ILE A CA 1
ATOM 680 C C . ILE A 1 83 ? -6.487 -3.935 11.441 1.00 91.38 83 ILE A C 1
ATOM 682 O O . ILE A 1 83 ? -6.457 -4.769 10.538 1.00 91.38 83 ILE A O 1
ATOM 686 N N . ARG A 1 84 ? -5.506 -3.042 11.633 1.00 91.88 84 ARG A N 1
ATOM 687 C CA . ARG A 1 84 ? -4.299 -2.971 10.799 1.00 91.88 84 ARG A CA 1
ATOM 688 C C . ARG A 1 84 ? -3.587 -4.321 10.752 1.00 91.88 84 ARG A C 1
ATOM 690 O O . ARG A 1 84 ? -3.380 -4.851 9.668 1.00 91.88 84 ARG A O 1
ATOM 697 N N . LYS A 1 85 ? -3.300 -4.915 11.915 1.00 90.69 85 LYS A N 1
ATOM 698 C CA . LYS A 1 85 ? -2.649 -6.234 12.004 1.00 90.69 85 LYS A CA 1
ATOM 699 C C . LYS A 1 85 ? -3.450 -7.342 11.328 1.00 90.69 85 LYS A C 1
ATOM 701 O O . LYS A 1 85 ? -2.868 -8.188 10.660 1.00 90.69 85 LYS A O 1
ATOM 706 N N . ALA A 1 86 ? -4.774 -7.337 11.481 1.00 89.12 86 ALA A N 1
ATOM 707 C CA . ALA A 1 86 ? -5.632 -8.324 10.831 1.00 89.12 86 ALA A CA 1
ATOM 708 C C . ALA A 1 86 ? -5.602 -8.200 9.295 1.00 89.12 86 ALA A C 1
ATOM 710 O O . ALA A 1 86 ? -5.573 -9.215 8.603 1.00 89.12 86 ALA A O 1
ATOM 711 N N . ILE A 1 87 ? -5.580 -6.974 8.761 1.00 88.56 87 ILE A N 1
ATOM 712 C CA . ILE A 1 87 ? -5.465 -6.725 7.316 1.00 88.56 87 ILE A CA 1
ATOM 713 C C . ILE A 1 87 ? -4.086 -7.136 6.807 1.00 88.56 87 ILE A C 1
ATOM 715 O O . ILE A 1 87 ? -3.997 -7.844 5.809 1.00 88.56 87 ILE A O 1
ATOM 719 N N . GLU A 1 88 ? -3.022 -6.735 7.502 1.00 85.88 88 GLU A N 1
ATOM 720 C CA . GLU A 1 88 ? -1.650 -7.121 7.166 1.00 85.88 88 GLU A CA 1
ATOM 721 C C . GLU A 1 88 ? -1.499 -8.646 7.097 1.00 85.88 88 GLU A C 1
ATOM 723 O O . GLU A 1 88 ? -0.996 -9.159 6.103 1.00 85.88 88 GLU A O 1
ATOM 728 N N . GLN A 1 89 ? -2.037 -9.377 8.079 1.00 85.56 89 GLN A N 1
ATOM 729 C CA . GLN A 1 89 ? -2.022 -10.841 8.082 1.00 85.56 89 GLN A CA 1
ATOM 730 C C . GLN A 1 89 ? -2.780 -11.445 6.886 1.00 85.56 89 GLN A C 1
ATOM 732 O O . GLN A 1 89 ? -2.321 -12.415 6.287 1.00 85.56 89 GLN A O 1
ATOM 737 N N . GLN A 1 90 ? -3.927 -10.876 6.502 1.00 81.25 90 GLN A N 1
ATOM 738 C CA . GLN A 1 90 ? -4.669 -11.334 5.320 1.00 81.25 90 GLN A CA 1
ATOM 739 C C . GLN A 1 90 ? -3.935 -11.052 4.005 1.00 81.25 90 GLN A C 1
ATOM 741 O O . GLN A 1 90 ? -4.098 -11.807 3.046 1.00 81.25 90 GLN A O 1
ATOM 746 N N . LEU A 1 91 ? -3.173 -9.958 3.934 1.00 78.44 91 LEU A N 1
ATOM 747 C CA . LEU A 1 91 ? -2.337 -9.647 2.776 1.00 78.44 91 LEU A CA 1
ATOM 748 C C . LEU A 1 91 ? -1.168 -10.634 2.671 1.00 78.44 91 LEU A C 1
ATOM 750 O O . LEU A 1 91 ? -0.878 -11.097 1.570 1.00 78.44 91 LEU A O 1
ATOM 754 N N . ASP A 1 92 ? -0.574 -11.021 3.801 1.00 73.31 92 ASP A N 1
ATOM 755 C CA . ASP A 1 92 ? 0.510 -12.009 3.850 1.00 73.31 92 ASP A CA 1
ATOM 756 C C . ASP A 1 92 ? 0.042 -13.401 3.386 1.00 73.31 92 ASP A C 1
ATOM 758 O O . ASP A 1 92 ? 0.744 -14.073 2.635 1.00 73.31 92 ASP A O 1
ATOM 762 N N . GLU A 1 93 ? -1.173 -13.823 3.755 1.00 72.88 93 GLU A N 1
ATOM 763 C CA . GLU A 1 93 ? -1.764 -15.099 3.310 1.00 72.88 93 GLU A CA 1
ATOM 764 C C . GLU A 1 93 ? -2.091 -15.142 1.804 1.00 72.88 93 GLU A C 1
ATOM 766 O O . GLU A 1 93 ? -2.335 -16.216 1.250 1.00 72.88 93 GLU A O 1
ATOM 771 N N . ARG A 1 94 ? -2.121 -13.983 1.135 1.00 61.44 94 ARG A N 1
ATOM 772 C CA . ARG A 1 94 ? -2.418 -13.843 -0.300 1.00 61.44 94 ARG A CA 1
ATOM 773 C C . ARG A 1 94 ? -1.179 -13.568 -1.151 1.00 61.44 94 ARG A C 1
ATOM 775 O O . ARG A 1 94 ? -1.307 -13.510 -2.374 1.00 61.44 94 ARG A O 1
ATOM 782 N N . ALA A 1 95 ? -0.017 -13.374 -0.529 1.00 58.81 95 ALA A N 1
ATOM 783 C CA . ALA A 1 95 ? 1.237 -13.179 -1.239 1.00 58.81 95 ALA A CA 1
ATOM 784 C C . ALA A 1 95 ? 1.660 -14.488 -1.951 1.00 58.81 95 ALA A C 1
ATOM 786 O O . ALA A 1 95 ? 1.493 -15.565 -1.373 1.00 58.81 95 ALA A O 1
ATOM 787 N N . PRO A 1 96 ? 2.152 -14.416 -3.203 1.00 51.00 96 PRO A N 1
ATOM 788 C CA . PRO A 1 96 ? 2.548 -15.582 -3.998 1.00 51.00 96 PRO A CA 1
ATOM 789 C C . PRO A 1 96 ? 3.801 -16.307 -3.482 1.00 51.00 96 PRO A C 1
ATOM 791 O O . PRO A 1 96 ? 4.680 -15.655 -2.871 1.00 51.00 96 PRO A O 1
#

pLDDT: mean 80.12, std 14.54, range [39.06, 95.75]

Radius of gyration: 17.76 Å; chains: 1; bounding box: 40×36×45 Å